Protein AF-A0A255SVS5-F1 (afdb_monomer_lite)

Secondary structure (DSSP, 8-state):
--HHHHHHHHHS--HHHHHHHHHTEETTEE-PPPHHHHHHHHHHHHHHHHHHHHHHTT-

Sequence (59 aa):
MNWAYLAKNYFGKSRSWLYHKFSRQNNGKSDDFNDMDRELLRNALRDIAAMVNLAADRL

Structure (mmCIF, N/CA/C/O backbone):
data_AF-A0A255SVS5-F1
#
_entry.id   AF-A0A255SVS5-F1
#
loop_
_atom_site.group_PDB
_atom_site.id
_atom_site.type_symbol
_atom_site.label_atom_id
_atom_site.label_alt_id
_atom_site.label_comp_id
_atom_site.label_asym_id
_atom_site.label_entity_id
_atom_site.label_seq_id
_atom_site.pdbx_PDB_ins_code
_atom_site.Cartn_x
_atom_site.Cartn_y
_atom_site.Cartn_z
_atom_site.occupancy
_atom_site.B_iso_or_equiv
_atom_site.auth_seq_id
_atom_site.auth_comp_id
_atom_site.auth_asym_id
_atom_site.auth_atom_id
_atom_site.pdbx_PDB_model_num
ATOM 1 N N . MET A 1 1 ? -8.860 4.406 3.979 1.00 73.19 1 MET A N 1
ATOM 2 C CA . MET A 1 1 ? -7.611 3.837 3.422 1.00 73.19 1 MET A CA 1
ATOM 3 C C . MET A 1 1 ? -7.651 3.956 1.903 1.00 73.19 1 MET A C 1
ATOM 5 O O . MET A 1 1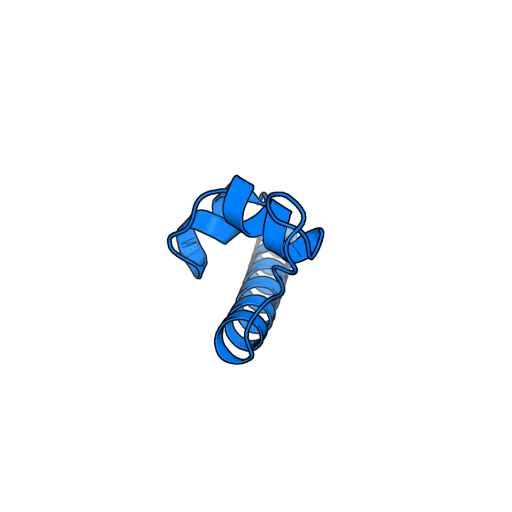 ? -8.701 3.672 1.345 1.00 73.19 1 MET A O 1
ATOM 9 N N . ASN A 1 2 ? -6.597 4.420 1.221 1.00 85.44 2 ASN A N 1
ATOM 10 C CA . ASN A 1 2 ? -6.589 4.514 -0.251 1.00 85.44 2 ASN A CA 1
ATOM 11 C C . ASN A 1 2 ? -5.211 4.160 -0.846 1.00 85.44 2 ASN A C 1
ATOM 13 O O . ASN A 1 2 ? -4.222 4.045 -0.124 1.00 85.44 2 ASN A O 1
ATOM 17 N N . TRP A 1 3 ? -5.131 4.019 -2.171 1.00 89.06 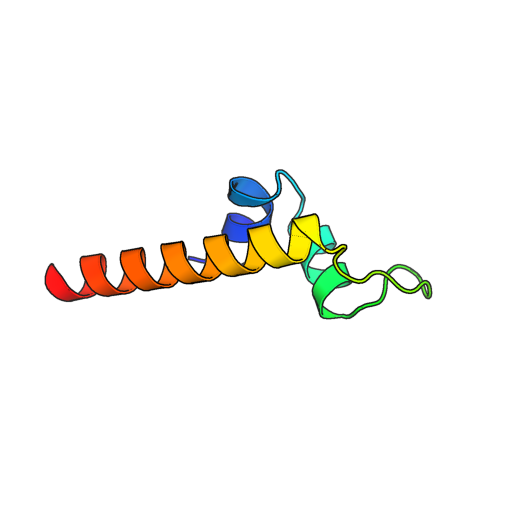3 TRP A N 1
ATOM 18 C CA . TRP A 1 3 ? -3.898 3.647 -2.881 1.00 89.06 3 TRP A CA 1
ATOM 19 C C . TRP A 1 3 ? -2.722 4.613 -2.674 1.00 89.06 3 TRP A C 1
ATOM 21 O O . TRP A 1 3 ? -1.570 4.187 -2.669 1.00 89.06 3 TRP A O 1
ATOM 31 N N . ALA A 1 4 ? -2.988 5.908 -2.471 1.00 93.31 4 ALA A N 1
ATOM 32 C CA . ALA A 1 4 ? -1.937 6.886 -2.190 1.00 93.31 4 ALA A CA 1
ATOM 33 C C . ALA A 1 4 ? -1.320 6.670 -0.801 1.00 93.31 4 ALA A C 1
ATOM 35 O O . ALA A 1 4 ? -0.107 6.785 -0.642 1.00 93.31 4 ALA A O 1
ATOM 36 N N . TYR A 1 5 ? -2.147 6.314 0.187 1.00 94.69 5 TYR A N 1
ATOM 37 C CA . TYR A 1 5 ? -1.677 5.951 1.519 1.00 94.69 5 TYR A CA 1
ATOM 38 C C . TYR A 1 5 ? -0.769 4.719 1.465 1.00 94.69 5 TYR A C 1
ATOM 40 O O . TYR A 1 5 ? 0.312 4.745 2.045 1.00 94.69 5 TYR A O 1
ATOM 48 N N . LEU A 1 6 ? -1.173 3.668 0.746 1.00 94.62 6 LEU A N 1
ATOM 49 C CA . LEU A 1 6 ? -0.384 2.439 0.633 1.00 94.62 6 LEU A CA 1
ATOM 50 C C . LEU A 1 6 ? 0.985 2.722 -0.005 1.00 94.62 6 LEU A C 1
ATOM 52 O O . LEU A 1 6 ? 2.014 2.383 0.573 1.00 94.62 6 LEU A O 1
ATOM 56 N N . ALA A 1 7 ? 1.005 3.428 -1.141 1.00 96.31 7 ALA A N 1
ATOM 57 C CA . ALA A 1 7 ? 2.245 3.792 -1.827 1.00 96.31 7 ALA A CA 1
ATOM 58 C C . ALA A 1 7 ? 3.198 4.606 -0.935 1.00 96.31 7 ALA A C 1
ATOM 60 O O . ALA A 1 7 ? 4.396 4.326 -0.885 1.00 96.31 7 ALA A O 1
ATOM 61 N N . LYS A 1 8 ? 2.668 5.588 -0.195 1.00 97.06 8 LYS A N 1
ATOM 62 C CA . LYS A 1 8 ? 3.478 6.461 0.660 1.00 97.06 8 LYS A CA 1
ATOM 63 C C . LYS A 1 8 ? 4.005 5.738 1.899 1.00 97.06 8 LYS A C 1
ATOM 65 O O . LYS A 1 8 ? 5.193 5.835 2.177 1.00 97.06 8 LYS A O 1
ATOM 70 N N . ASN A 1 9 ? 3.140 5.053 2.644 1.00 96.00 9 ASN A N 1
ATOM 71 C CA . ASN A 1 9 ? 3.483 4.562 3.982 1.00 96.00 9 ASN A CA 1
ATOM 72 C C . ASN A 1 9 ? 4.175 3.198 3.973 1.00 96.00 9 ASN A C 1
ATOM 74 O O . ASN A 1 9 ? 4.974 2.940 4.863 1.00 96.00 9 ASN A O 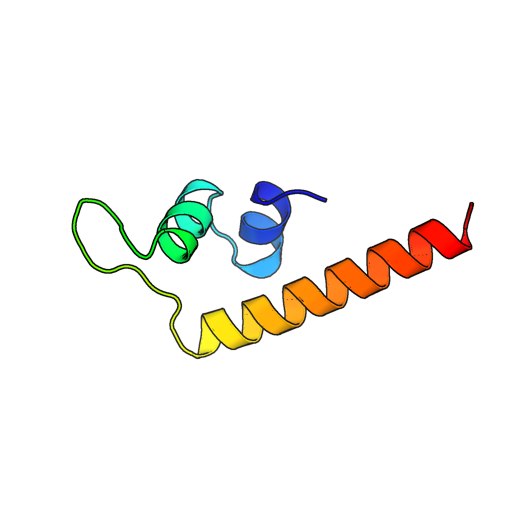1
ATOM 78 N N . TYR A 1 10 ? 3.909 2.354 2.972 1.00 96.19 10 TYR A N 1
ATOM 79 C CA . TYR A 1 10 ? 4.559 1.046 2.873 1.00 96.19 10 TYR A CA 1
ATOM 80 C C . TYR A 1 10 ? 5.758 1.062 1.931 1.00 96.19 10 TYR A C 1
ATOM 82 O O . TYR A 1 10 ? 6.751 0.411 2.217 1.00 96.19 10 TYR A O 1
ATOM 90 N N . PHE A 1 11 ? 5.708 1.831 0.839 1.00 95.81 11 PHE A N 1
ATOM 91 C CA . PHE A 1 11 ? 6.764 1.808 -0.182 1.00 95.81 11 PHE A CA 1
ATOM 92 C C . PHE A 1 11 ? 7.625 3.077 -0.217 1.00 95.81 11 PHE A C 1
ATOM 94 O O . PHE A 1 11 ? 8.673 3.090 -0.862 1.00 95.81 11 PHE A O 1
ATOM 101 N N . GLY A 1 12 ? 7.198 4.169 0.430 1.00 96.94 12 GLY A N 1
ATOM 102 C CA . GLY A 1 12 ? 7.865 5.468 0.298 1.00 96.94 12 GLY A CA 1
ATOM 103 C C . GLY A 1 12 ? 7.821 6.016 -1.134 1.00 96.94 12 GLY A C 1
ATOM 104 O O . GLY A 1 12 ? 8.727 6.736 -1.553 1.00 96.94 12 GLY A O 1
ATOM 105 N N . LYS A 1 13 ? 6.802 5.639 -1.919 1.00 96.88 13 LYS A N 1
ATOM 106 C CA . LYS A 1 13 ? 6.658 5.988 -3.341 1.00 96.88 13 LYS A CA 1
ATOM 107 C C . LYS A 1 13 ? 5.399 6.809 -3.607 1.00 96.88 13 LYS A C 1
ATOM 109 O O . LYS A 1 13 ? 4.510 6.949 -2.768 1.00 96.88 13 LYS A O 1
ATOM 114 N N . SER A 1 14 ? 5.324 7.365 -4.813 1.00 96.06 14 SER A N 1
ATOM 115 C CA . SER A 1 14 ? 4.149 8.097 -5.281 1.00 96.06 14 SER A CA 1
ATOM 116 C C . SER A 1 14 ? 2.988 7.153 -5.608 1.00 96.06 14 SER A C 1
ATOM 118 O O . SER A 1 14 ? 3.171 5.974 -5.912 1.00 96.06 14 SER A O 1
ATOM 120 N N . ARG A 1 15 ? 1.764 7.689 -5.626 1.00 95.50 15 ARG A N 1
ATOM 121 C CA . ARG A 1 15 ? 0.580 6.947 -6.088 1.00 95.50 15 ARG A CA 1
ATOM 122 C C . ARG A 1 15 ? 0.752 6.425 -7.522 1.00 95.50 15 ARG A C 1
ATOM 124 O O . ARG A 1 15 ? 0.333 5.309 -7.809 1.00 95.50 15 ARG A O 1
ATOM 131 N N . SER A 1 16 ? 1.359 7.219 -8.405 1.00 94.19 16 SER A N 1
ATOM 132 C CA . SER A 1 16 ? 1.584 6.844 -9.806 1.00 94.19 16 SER A CA 1
ATOM 133 C C . SER A 1 16 ? 2.541 5.660 -9.937 1.00 94.19 16 SER A C 1
ATOM 135 O O . SER A 1 16 ? 2.306 4.790 -10.764 1.00 94.19 16 SER A O 1
ATOM 137 N N . TRP A 1 17 ? 3.567 5.573 -9.079 1.00 94.88 17 TRP A N 1
ATOM 138 C CA . TRP A 1 17 ? 4.441 4.396 -9.020 1.00 94.88 17 TRP A CA 1
ATOM 139 C C . TRP A 1 17 ? 3.633 3.121 -8.766 1.00 94.88 17 TRP A C 1
ATOM 141 O O . TRP A 1 17 ? 3.760 2.150 -9.504 1.00 94.88 17 TRP A O 1
ATOM 151 N N . LEU A 1 18 ? 2.735 3.151 -7.777 1.00 95.06 18 LEU A N 1
ATOM 152 C CA . LEU A 1 18 ? 1.906 1.993 -7.451 1.00 95.06 18 LEU A CA 1
ATOM 153 C C . LEU A 1 18 ? 0.938 1.644 -8.591 1.00 95.06 18 LEU A C 1
ATOM 155 O O . LEU A 1 18 ? 0.712 0.470 -8.872 1.00 95.06 18 LEU A O 1
ATOM 159 N N . TYR A 1 19 ? 0.392 2.658 -9.266 1.00 93.62 19 TYR A N 1
ATOM 160 C CA . TYR A 1 19 ? -0.450 2.459 -10.444 1.00 93.62 19 TYR A CA 1
ATOM 161 C C . TYR A 1 19 ? 0.294 1.706 -11.553 1.00 93.62 19 TYR A C 1
ATOM 163 O O . TYR A 1 19 ? -0.226 0.707 -12.044 1.00 93.62 19 TYR A O 1
ATOM 171 N N . HIS A 1 20 ? 1.519 2.125 -11.885 1.00 94.50 20 HIS A N 1
ATOM 172 C CA . HIS A 1 20 ? 2.338 1.463 -12.905 1.00 94.50 20 HIS A CA 1
ATOM 173 C C . HIS A 1 20 ? 2.644 0.004 -12.569 1.00 94.50 20 HIS A C 1
ATOM 175 O O . HIS A 1 20 ? 2.554 -0.855 -13.447 1.00 94.50 20 HIS A O 1
ATOM 181 N N . LYS A 1 21 ? 2.920 -0.287 -11.291 1.00 94.88 21 LYS A N 1
ATOM 182 C CA . LYS A 1 21 ? 3.125 -1.660 -10.815 1.00 94.88 21 LYS A CA 1
ATOM 183 C C . LYS A 1 21 ? 1.902 -2.545 -11.040 1.00 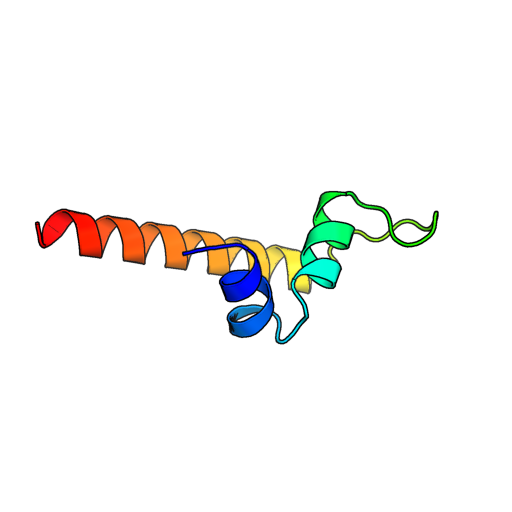94.88 21 LYS A C 1
ATOM 185 O O . LYS A 1 21 ? 2.026 -3.660 -11.539 1.00 94.88 21 LYS A O 1
ATOM 190 N N . PHE A 1 22 ? 0.707 -2.046 -10.727 1.00 92.88 22 PHE A N 1
ATOM 191 C CA . PHE A 1 22 ? -0.529 -2.797 -10.963 1.00 92.88 22 PHE A CA 1
ATOM 192 C C . PHE A 1 22 ? -0.885 -2.922 -12.444 1.00 92.88 22 PHE A C 1
ATOM 194 O O . PHE A 1 22 ? -1.352 -3.981 -12.860 1.00 92.88 22 PHE A O 1
ATOM 201 N N . SER A 1 23 ? -0.640 -1.886 -13.251 1.00 93.75 23 SER A N 1
ATOM 202 C CA . SER A 1 23 ? -0.832 -1.959 -14.704 1.00 93.75 23 SER A CA 1
ATOM 203 C C . SER A 1 23 ? 0.254 -2.776 -15.410 1.00 93.75 23 SER A C 1
ATOM 205 O O . SER A 1 23 ? 0.134 -3.027 -16.607 1.00 93.75 23 SER A O 1
ATOM 207 N N . ARG A 1 24 ? 1.312 -3.180 -14.688 1.00 91.19 24 ARG A N 1
ATOM 208 C CA . ARG A 1 24 ? 2.512 -3.869 -15.194 1.00 91.19 24 ARG A CA 1
ATOM 209 C C . ARG A 1 24 ? 3.213 -3.121 -16.329 1.00 91.19 24 ARG A C 1
ATOM 211 O O . ARG A 1 24 ? 3.949 -3.715 -17.116 1.00 91.19 24 ARG A O 1
ATOM 218 N N . GLN A 1 25 ? 2.965 -1.819 -16.437 1.00 91.56 25 GLN A N 1
ATOM 219 C CA . GLN A 1 25 ? 3.417 -0.990 -17.546 1.00 91.56 25 GLN A CA 1
ATOM 220 C C . GLN A 1 25 ? 3.762 0.418 -17.081 1.00 91.56 25 GLN A C 1
ATOM 222 O O . GLN A 1 25 ? 2.964 1.094 -16.426 1.00 91.56 25 GLN A O 1
ATOM 227 N N . ASN A 1 26 ? 4.919 0.887 -17.532 1.00 89.38 26 ASN A N 1
ATOM 228 C CA . ASN A 1 26 ? 5.403 2.240 -17.326 1.00 89.38 26 ASN A CA 1
ATOM 229 C C . ASN A 1 26 ? 6.066 2.734 -18.611 1.00 89.38 26 ASN A C 1
ATOM 231 O O . ASN A 1 26 ? 7.092 2.200 -19.032 1.00 89.38 26 ASN A O 1
ATOM 235 N N . ASN A 1 27 ? 5.444 3.712 -19.274 1.00 88.94 27 ASN A N 1
ATOM 236 C CA . ASN A 1 27 ? 5.916 4.266 -20.549 1.00 88.94 27 ASN A CA 1
ATOM 237 C C . ASN A 1 27 ? 6.266 3.182 -21.593 1.00 88.94 27 ASN A C 1
ATOM 239 O O . ASN A 1 27 ? 7.316 3.228 -22.231 1.00 88.94 27 ASN A O 1
ATOM 243 N N . GLY A 1 28 ? 5.402 2.167 -21.724 1.00 86.88 28 GLY A N 1
ATOM 244 C CA . GLY A 1 28 ? 5.567 1.061 -22.676 1.00 86.88 28 GLY A CA 1
ATOM 245 C C . GLY A 1 28 ? 6.578 -0.017 -22.267 1.00 86.88 28 GLY A C 1
ATOM 246 O O . GLY A 1 28 ? 6.755 -0.985 -23.002 1.00 86.88 28 GLY A O 1
ATOM 247 N N . LYS A 1 29 ? 7.224 0.108 -21.102 1.00 90.06 29 LYS A N 1
ATOM 248 C CA . LYS A 1 29 ? 8.117 -0.914 -20.541 1.00 90.06 29 LYS A CA 1
ATOM 249 C C . LYS A 1 29 ? 7.401 -1.724 -19.466 1.00 90.06 29 LYS A C 1
ATOM 251 O O . LYS A 1 29 ? 6.548 -1.188 -18.760 1.00 90.06 29 LYS A O 1
ATOM 256 N N . SER A 1 30 ? 7.770 -3.000 -19.340 1.00 91.25 30 SER A N 1
ATOM 257 C CA . SER A 1 30 ? 7.312 -3.852 -18.237 1.00 91.25 30 SER A CA 1
ATOM 258 C C . SER A 1 30 ? 7.743 -3.242 -16.906 1.00 91.25 30 SER A C 1
ATOM 260 O O . SER A 1 30 ? 8.917 -2.913 -16.727 1.00 91.25 30 SER A O 1
ATOM 262 N N . ASP A 1 31 ? 6.792 -3.072 -15.995 1.00 91.56 31 ASP A N 1
ATOM 263 C CA . ASP A 1 31 ? 7.033 -2.513 -14.665 1.00 91.56 31 ASP A CA 1
ATOM 264 C C . ASP A 1 31 ? 6.204 -3.281 -13.638 1.00 91.56 31 ASP A C 1
ATOM 266 O O . ASP A 1 31 ? 5.137 -2.843 -13.226 1.00 91.56 31 ASP A O 1
ATOM 270 N N . ASP A 1 32 ? 6.667 -4.475 -13.276 1.00 94.62 32 ASP A N 1
ATOM 271 C CA . ASP A 1 32 ? 6.027 -5.325 -12.270 1.00 94.62 32 ASP A CA 1
ATOM 272 C C . ASP A 1 32 ? 6.755 -5.213 -10.919 1.00 94.62 32 ASP A C 1
ATOM 274 O O . ASP A 1 32 ? 7.864 -4.673 -10.811 1.00 94.62 32 ASP A O 1
ATOM 278 N N . PHE A 1 33 ? 6.121 -5.692 -9.855 1.00 94.81 33 PHE A N 1
ATOM 279 C CA . PHE A 1 33 ? 6.741 -5.792 -8.540 1.00 94.81 33 PHE A CA 1
ATOM 280 C C . PHE A 1 33 ? 7.905 -6.793 -8.574 1.00 94.81 33 PHE A C 1
ATOM 282 O O . PHE A 1 33 ? 7.777 -7.890 -9.129 1.00 94.81 33 PHE A O 1
ATOM 289 N N . ASN A 1 34 ? 9.024 -6.429 -7.942 1.00 94.94 34 ASN A N 1
ATOM 290 C CA . ASN A 1 34 ? 10.067 -7.400 -7.606 1.00 94.94 34 ASN A CA 1
ATOM 291 C C . ASN A 1 34 ? 9.624 -8.248 -6.396 1.00 94.94 34 ASN A C 1
ATOM 293 O O . ASN A 1 34 ? 8.629 -7.929 -5.744 1.00 94.94 34 ASN A O 1
ATOM 297 N N . ASP A 1 35 ? 10.358 -9.311 -6.076 1.00 96.50 35 ASP A N 1
ATOM 298 C CA . ASP A 1 35 ? 9.961 -10.245 -5.012 1.00 96.50 35 ASP A CA 1
ATOM 299 C C . ASP A 1 35 ? 9.876 -9.592 -3.625 1.00 96.50 35 ASP A C 1
ATOM 301 O O . ASP A 1 35 ? 8.950 -9.880 -2.865 1.00 96.50 35 ASP A O 1
ATOM 305 N N . MET A 1 36 ? 10.774 -8.652 -3.318 1.00 95.88 36 MET A N 1
ATOM 306 C CA . MET A 1 36 ? 10.729 -7.896 -2.062 1.00 95.88 36 MET A CA 1
ATOM 307 C C . MET A 1 36 ? 9.484 -7.005 -1.998 1.00 95.88 36 MET A C 1
ATOM 309 O O . MET A 1 36 ? 8.769 -7.007 -0.998 1.00 95.88 36 MET A O 1
ATOM 313 N N . ASP A 1 37 ? 9.178 -6.290 -3.083 1.00 95.44 37 ASP A N 1
ATOM 314 C CA . ASP A 1 37 ? 8.001 -5.428 -3.165 1.00 95.44 37 ASP A CA 1
ATOM 315 C C . ASP A 1 37 ? 6.700 -6.247 -3.093 1.00 95.44 37 ASP A C 1
ATOM 317 O O . ASP A 1 37 ? 5.708 -5.774 -2.539 1.00 95.44 37 ASP A O 1
ATOM 321 N N . ARG A 1 38 ? 6.683 -7.480 -3.625 1.00 96.31 38 ARG A N 1
ATOM 322 C CA . ARG A 1 38 ? 5.529 -8.392 -3.522 1.00 96.31 38 ARG A CA 1
ATOM 323 C C . ARG A 1 38 ? 5.269 -8.808 -2.085 1.00 96.31 38 ARG A C 1
ATOM 325 O O . ARG A 1 38 ? 4.113 -8.820 -1.661 1.00 96.31 38 ARG A O 1
ATOM 332 N N . GLU A 1 39 ? 6.317 -9.149 -1.346 1.00 97.75 39 GLU A N 1
ATOM 333 C CA . GLU A 1 39 ? 6.168 -9.528 0.055 1.00 97.75 39 GLU A CA 1
ATOM 334 C C . GLU A 1 39 ? 5.759 -8.327 0.912 1.00 97.75 39 GLU A C 1
ATOM 336 O O . GLU A 1 39 ? 4.859 -8.425 1.748 1.00 97.75 39 GLU A O 1
ATOM 341 N N . LEU A 1 40 ? 6.316 -7.150 0.628 1.00 97.12 40 LEU A N 1
ATOM 342 C CA . LEU A 1 40 ? 5.896 -5.914 1.275 1.00 97.12 40 LEU A CA 1
ATOM 343 C C . LEU A 1 40 ? 4.430 -5.577 0.970 1.00 97.12 40 LEU A C 1
ATOM 345 O O . LEU A 1 40 ? 3.684 -5.208 1.876 1.00 97.12 40 LEU A O 1
ATOM 349 N N . LEU A 1 41 ? 3.981 -5.774 -0.2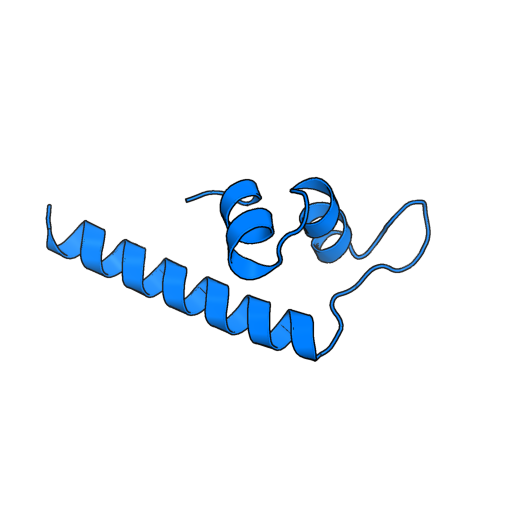76 1.00 96.44 41 LEU A N 1
ATOM 350 C CA . LEU A 1 41 ? 2.579 -5.596 -0.661 1.00 96.44 41 LEU A CA 1
ATOM 351 C C . LEU A 1 41 ? 1.668 -6.572 0.087 1.00 96.44 41 LEU A C 1
ATOM 353 O O . LEU A 1 41 ? 0.617 -6.168 0.582 1.00 96.44 41 LEU A O 1
ATOM 357 N N . ARG A 1 42 ? 2.065 -7.845 0.193 1.00 97.38 42 ARG A N 1
ATOM 358 C CA . ARG A 1 42 ? 1.317 -8.861 0.943 1.00 97.38 42 ARG A CA 1
ATOM 359 C C . ARG A 1 42 ? 1.111 -8.431 2.394 1.00 97.38 42 ARG A C 1
ATOM 361 O O . ARG A 1 42 ? -0.013 -8.506 2.888 1.00 97.38 42 ARG A O 1
ATOM 368 N N . ASN A 1 43 ? 2.170 -7.978 3.059 1.00 97.50 43 ASN A N 1
ATOM 369 C CA . ASN A 1 43 ? 2.102 -7.555 4.456 1.00 97.50 43 ASN A CA 1
ATOM 370 C C . ASN A 1 43 ? 1.282 -6.268 4.617 1.00 97.50 43 ASN A C 1
ATOM 372 O O . ASN A 1 43 ? 0.391 -6.225 5.460 1.00 97.50 43 ASN A O 1
ATOM 376 N N . ALA A 1 44 ? 1.444 -5.295 3.715 1.00 96.62 44 ALA A N 1
ATOM 377 C CA . ALA A 1 44 ? 0.627 -4.082 3.698 1.00 96.62 44 ALA A CA 1
ATOM 378 C C . ALA A 1 44 ? -0.879 -4.375 3.590 1.00 96.62 44 ALA A C 1
ATOM 380 O O . ALA A 1 44 ? -1.695 -3.765 4.279 1.00 96.62 44 ALA A O 1
ATOM 381 N N . LEU A 1 45 ? -1.269 -5.323 2.734 1.00 96.25 45 LEU A N 1
ATOM 382 C CA . LEU A 1 45 ? -2.673 -5.711 2.576 1.00 96.25 45 LEU A CA 1
ATOM 383 C C . LEU A 1 45 ? -3.228 -6.410 3.826 1.00 96.25 45 LEU A C 1
ATOM 385 O O . LEU A 1 45 ? -4.381 -6.175 4.188 1.00 96.25 45 LEU A O 1
ATOM 389 N N . ARG A 1 46 ? -2.418 -7.238 4.497 1.00 97.75 46 ARG A N 1
ATOM 390 C CA . ARG A 1 46 ? -2.795 -7.894 5.761 1.00 97.75 46 ARG A CA 1
ATOM 391 C C . ARG A 1 46 ? -3.003 -6.883 6.885 1.00 97.75 46 ARG A C 1
ATOM 393 O O . ARG A 1 46 ? -4.014 -6.963 7.579 1.00 97.75 46 ARG A O 1
ATOM 400 N N . ASP A 1 47 ? -2.108 -5.910 7.014 1.00 96.81 47 ASP A N 1
ATOM 401 C CA . ASP A 1 47 ? -2.233 -4.833 7.997 1.00 96.81 47 ASP A CA 1
ATOM 402 C C . ASP A 1 47 ? -3.510 -4.022 7.773 1.00 96.81 47 ASP A C 1
ATOM 404 O O . ASP A 1 47 ? -4.274 -3.783 8.706 1.00 96.81 47 ASP A O 1
ATOM 408 N N . ILE A 1 48 ? -3.786 -3.642 6.519 1.00 94.88 48 ILE A N 1
ATOM 409 C CA . ILE A 1 48 ? -5.007 -2.910 6.167 1.00 94.88 48 ILE A CA 1
ATOM 410 C C . ILE A 1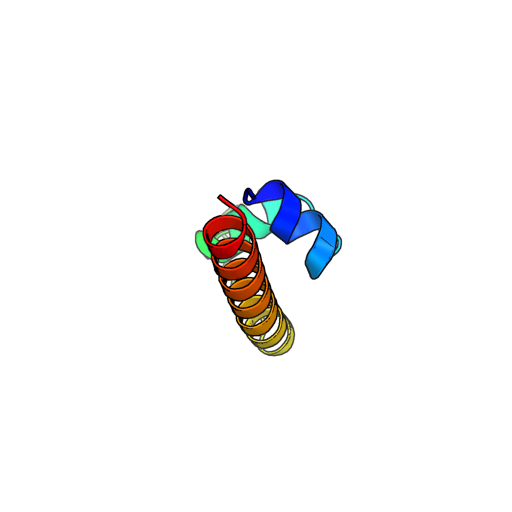 48 ? -6.252 -3.715 6.555 1.00 94.88 48 ILE A C 1
ATOM 412 O O . ILE A 1 48 ? -7.182 -3.144 7.122 1.00 94.88 48 ILE A O 1
ATOM 416 N N . ALA A 1 49 ? -6.277 -5.023 6.284 1.00 96.56 49 ALA A N 1
ATOM 417 C CA . ALA A 1 49 ? -7.394 -5.880 6.674 1.00 96.56 49 ALA A CA 1
ATOM 418 C C . ALA A 1 49 ? -7.587 -5.908 8.201 1.00 96.56 49 ALA A C 1
ATOM 420 O O . ALA A 1 49 ? -8.706 -5.732 8.680 1.00 96.56 49 ALA A O 1
ATOM 421 N N . ALA A 1 50 ? -6.501 -6.044 8.968 1.00 97.06 50 ALA A N 1
ATOM 422 C CA . ALA A 1 50 ? -6.554 -5.992 10.428 1.00 97.06 50 ALA A CA 1
ATOM 423 C C . ALA A 1 50 ? -7.073 -4.638 10.941 1.00 97.06 50 ALA A C 1
ATOM 425 O O . ALA A 1 50 ? -7.922 -4.599 11.829 1.00 97.06 50 ALA A O 1
ATOM 426 N N . MET A 1 51 ? -6.625 -3.525 10.350 1.00 95.06 51 MET A N 1
ATOM 427 C CA . MET A 1 51 ? -7.097 -2.182 10.701 1.00 95.06 51 MET A CA 1
ATOM 428 C C . MET A 1 51 ? -8.591 -1.997 10.427 1.00 95.06 51 MET A C 1
ATOM 430 O O . MET A 1 51 ? -9.281 -1.363 11.223 1.00 95.06 51 MET A O 1
ATOM 434 N N . VAL A 1 52 ? -9.090 -2.528 9.307 1.00 95.50 52 VAL A N 1
ATOM 435 C CA . VAL A 1 52 ? -10.518 -2.473 8.963 1.00 95.50 52 VAL A CA 1
ATOM 436 C C . VAL A 1 52 ? -11.344 -3.275 9.966 1.00 95.50 52 VAL A C 1
ATOM 438 O O . VAL A 1 52 ? -12.342 -2.752 10.452 1.00 95.50 52 VAL A O 1
ATOM 441 N N . ASN A 1 53 ? -10.906 -4.483 10.330 1.00 97.62 53 ASN A N 1
ATOM 442 C CA . ASN A 1 53 ? -11.596 -5.303 11.330 1.00 97.62 53 ASN A CA 1
ATOM 443 C C . ASN A 1 53 ? -11.643 -4.600 12.694 1.00 97.62 53 ASN A C 1
ATOM 445 O O . ASN A 1 53 ? -12.716 -4.426 13.256 1.00 97.62 53 ASN A O 1
ATOM 449 N N . LEU A 1 54 ? -10.506 -4.078 13.168 1.00 97.50 54 LEU A N 1
ATOM 450 C CA . LEU A 1 54 ? -10.447 -3.327 14.427 1.00 97.50 54 LEU A CA 1
ATOM 451 C C . LEU A 1 54 ? -11.327 -2.073 14.421 1.00 97.50 54 LEU A C 1
ATOM 453 O O . LEU A 1 54 ? -11.824 -1.671 15.470 1.00 97.50 54 LEU A O 1
ATOM 457 N N . ALA A 1 55 ? -11.471 -1.407 13.274 1.00 96.69 55 ALA A N 1
ATOM 458 C CA . ALA A 1 55 ? -12.360 -0.258 13.149 1.00 96.69 55 ALA A CA 1
ATOM 459 C C . ALA A 1 55 ? -13.835 -0.682 13.187 1.00 96.69 55 ALA A C 1
ATOM 461 O O . ALA A 1 55 ? -14.632 0.012 13.808 1.00 96.69 55 ALA A O 1
ATOM 462 N N . ALA A 1 56 ? -14.178 -1.809 12.558 1.00 97.88 56 ALA A N 1
ATOM 463 C CA . ALA A 1 56 ? -15.527 -2.365 12.572 1.00 97.88 56 ALA A CA 1
ATOM 464 C C . ALA A 1 56 ? -15.953 -2.816 13.977 1.00 97.88 56 ALA A C 1
ATOM 466 O O . ALA A 1 56 ? -17.063 -2.506 14.389 1.00 97.88 56 ALA A O 1
ATOM 467 N N . ASP A 1 57 ? -15.053 -3.448 14.737 1.00 98.12 57 ASP A N 1
ATOM 468 C CA . ASP A 1 57 ? -15.307 -3.899 16.116 1.00 98.12 57 ASP A CA 1
ATOM 469 C C . ASP A 1 57 ? -15.549 -2.742 17.111 1.00 98.12 57 ASP A C 1
ATOM 471 O O . ASP A 1 57 ? -15.949 -2.970 18.251 1.00 98.12 57 ASP A O 1
ATOM 475 N N . ARG A 1 58 ? -15.251 -1.498 16.713 1.00 96.50 58 ARG A N 1
ATOM 476 C CA . ARG A 1 58 ? -15.391 -0.284 17.538 1.00 96.50 58 ARG A CA 1
ATOM 477 C C . ARG A 1 58 ? -16.629 0.552 17.205 1.00 96.50 58 ARG A C 1
ATOM 479 O O . ARG A 1 58 ? -16.787 1.618 17.802 1.00 96.50 58 ARG A O 1
ATOM 486 N N . LEU A 1 59 ? -17.433 0.128 16.231 1.00 90.81 59 LEU A N 1
ATOM 487 C CA . LEU A 1 59 ? -18.730 0.734 15.915 1.00 90.81 59 LEU A CA 1
ATOM 488 C C . LEU A 1 59 ? -19.807 0.212 16.869 1.00 90.81 59 LEU A C 1
ATOM 490 O O . LEU A 1 59 ? -20.691 1.027 17.212 1.00 90.81 59 LEU A O 1
#

pLDDT: mean 94.37, std 3.96, range [73.19, 98.12]

Foldseek 3Di:
DDLQCLCCVQPVHGSVLSVCQVVLDDPRDGRHDDPVRVVSVVVSVVVVVVVVVVVVVVD

Radius of gyration: 13.29 Å; chains: 1; bounding box: 30×18×40 Å